Protein AF-A0A947JQG9-F1 (afdb_monomer)

Mean predicted aligned error: 11.72 Å

pLDDT: mean 79.14, std 12.47, range [42.44, 93.69]

Foldseek 3Di:
DDPPPPCPDDDPVNVVVVVVVVVVVVVVVVVVVVVVVVVVVVVVLVVVFVVVQVVVVVVPVVDPVPDDDDQWDDPDPFKIWGWDWDDPDVDIDIDIGIDGHD

Structure (mmCIF, N/CA/C/O backbone):
data_AF-A0A947JQG9-F1
#
_entry.id   AF-A0A947JQG9-F1
#
loop_
_atom_site.group_PDB
_atom_site.id
_atom_site.type_symbol
_atom_site.label_atom_id
_atom_site.label_alt_id
_atom_site.label_comp_id
_atom_site.label_asym_id
_atom_site.label_entity_id
_atom_site.label_seq_id
_atom_site.pdbx_PDB_ins_code
_atom_site.Cartn_x
_atom_site.Cartn_y
_atom_site.Cartn_z
_atom_site.occupancy
_atom_site.B_iso_or_equiv
_atom_site.auth_seq_id
_atom_site.auth_comp_id
_atom_site.auth_asym_id
_atom_site.auth_atom_id
_atom_site.pdbx_PDB_model_num
ATOM 1 N N . MET A 1 1 ? -57.842 -5.951 17.636 1.00 43.03 1 MET A N 1
ATOM 2 C CA . MET A 1 1 ? -56.363 -5.985 17.591 1.00 43.03 1 MET A CA 1
ATOM 3 C C . MET A 1 1 ? -55.807 -4.631 18.011 1.00 43.03 1 MET A C 1
ATOM 5 O O . MET A 1 1 ? -55.791 -3.709 17.212 1.00 43.03 1 MET A O 1
ATOM 9 N N . LYS A 1 2 ? -55.394 -4.487 19.271 1.00 42.44 2 LYS A N 1
ATOM 10 C CA . LYS A 1 2 ? -54.598 -3.346 19.740 1.00 42.44 2 LYS A CA 1
ATOM 11 C C . LYS A 1 2 ? -53.522 -3.908 20.664 1.00 42.44 2 LYS A C 1
ATOM 13 O O . LYS A 1 2 ? -53.755 -4.072 21.855 1.00 42.44 2 LYS A O 1
ATOM 18 N N . LYS A 1 3 ? -52.360 -4.257 20.101 1.00 46.94 3 LYS A N 1
ATOM 19 C CA . LYS A 1 3 ? -51.126 -4.342 20.889 1.00 46.94 3 LYS A CA 1
ATOM 20 C C . LYS A 1 3 ? -50.740 -2.899 21.198 1.00 46.94 3 LYS A C 1
ATOM 22 O O . LYS A 1 3 ? -50.021 -2.268 20.434 1.00 46.94 3 LYS A O 1
ATOM 27 N N . LEU A 1 4 ? -51.316 -2.354 22.266 1.00 50.09 4 LEU A N 1
ATOM 28 C CA . LEU A 1 4 ? -50.763 -1.172 22.908 1.00 50.09 4 LEU A CA 1
ATOM 29 C C . LEU A 1 4 ? -49.374 -1.593 23.385 1.00 50.09 4 LEU A C 1
ATOM 31 O O . LEU A 1 4 ? -49.262 -2.462 24.250 1.00 50.09 4 LEU A O 1
ATOM 35 N N . LEU A 1 5 ? -48.326 -1.056 22.754 1.00 54.44 5 LEU A N 1
ATOM 36 C CA . LEU A 1 5 ? -46.988 -1.117 23.322 1.00 54.44 5 LEU A CA 1
ATOM 37 C C . LEU A 1 5 ? -47.092 -0.511 24.720 1.00 54.44 5 LEU A C 1
ATOM 39 O O . LEU A 1 5 ? -47.328 0.683 24.886 1.00 54.44 5 LEU A O 1
ATOM 43 N N . ASN A 1 6 ? -46.991 -1.380 25.718 1.00 48.28 6 ASN A N 1
ATOM 44 C CA . ASN A 1 6 ? -46.889 -1.021 27.117 1.00 48.28 6 ASN A CA 1
ATOM 45 C C . ASN A 1 6 ? -45.499 -0.393 27.297 1.00 48.28 6 ASN A C 1
ATOM 47 O O . ASN A 1 6 ? -44.557 -1.060 27.715 1.00 48.28 6 ASN A O 1
ATOM 51 N N . CYS A 1 7 ? -45.346 0.874 26.911 1.00 55.97 7 CYS A N 1
ATOM 52 C CA . CYS A 1 7 ? -44.154 1.665 27.191 1.00 55.97 7 CYS A CA 1
ATOM 53 C C . CYS A 1 7 ? -44.151 2.021 28.683 1.00 55.97 7 CYS A C 1
ATOM 55 O O . CYS A 1 7 ? -44.393 3.162 29.069 1.00 55.97 7 CYS A O 1
ATOM 57 N N . LYS A 1 8 ? -43.923 1.021 29.540 1.00 62.19 8 LYS A N 1
ATOM 58 C CA . LYS A 1 8 ? -43.439 1.265 30.898 1.00 62.19 8 LYS A CA 1
ATOM 59 C C . LYS A 1 8 ? -42.058 1.898 30.725 1.00 62.19 8 LYS A C 1
ATOM 61 O O . LYS A 1 8 ? -41.222 1.323 30.035 1.00 62.19 8 LYS A O 1
ATOM 66 N N . GLY A 1 9 ? -41.876 3.120 31.227 1.00 62.22 9 GLY A N 1
ATOM 67 C CA . GLY A 1 9 ? -40.615 3.850 31.088 1.00 62.22 9 GLY A CA 1
ATOM 68 C C . GLY A 1 9 ? -39.426 3.011 31.558 1.00 62.22 9 GLY A C 1
ATOM 69 O O . GLY A 1 9 ? -39.577 2.197 32.469 1.00 62.22 9 GLY A O 1
ATOM 70 N N . LEU A 1 10 ? -38.269 3.205 30.919 1.00 67.12 10 LEU A N 1
ATOM 71 C CA . LEU A 1 10 ? -37.027 2.539 31.308 1.00 67.12 10 LEU A CA 1
ATOM 72 C C . LEU A 1 10 ? -36.720 2.831 32.778 1.00 67.12 10 LEU A C 1
ATOM 74 O O . LEU A 1 10 ? -36.718 3.987 33.211 1.00 67.12 10 LEU A O 1
ATOM 78 N N . SER A 1 11 ? -36.434 1.777 33.536 1.00 83.06 11 SER A N 1
ATOM 79 C CA . SER A 1 11 ? -35.900 1.914 34.887 1.00 83.06 11 SER A CA 1
ATOM 80 C C . SER A 1 11 ? -34.545 2.623 34.829 1.00 83.06 11 SER A C 1
ATOM 82 O O . SER A 1 11 ? -33.764 2.409 33.900 1.00 83.06 11 SER A O 1
ATOM 84 N N . LEU A 1 12 ? -34.222 3.431 35.846 1.00 79.38 12 LEU A N 1
ATOM 85 C CA . LEU A 1 12 ? -32.919 4.103 35.955 1.00 79.38 12 LEU A CA 1
ATOM 86 C C . LEU A 1 12 ? -31.754 3.110 35.786 1.00 79.38 12 LEU A C 1
ATOM 88 O O . LEU A 1 12 ? -30.751 3.428 35.152 1.00 79.38 12 LEU A O 1
ATOM 92 N N . ILE A 1 13 ? -31.919 1.886 36.298 1.00 85.75 13 ILE A N 1
ATOM 93 C CA . ILE A 1 13 ? -30.915 0.825 36.189 1.00 85.75 13 ILE A CA 1
ATOM 94 C C . ILE A 1 13 ? -30.717 0.374 34.732 1.00 85.75 13 ILE A C 1
ATOM 96 O O . ILE A 1 13 ? -29.590 0.151 34.300 1.00 85.75 13 ILE A O 1
ATOM 100 N N . GLU A 1 14 ? -31.798 0.285 33.953 1.00 85.00 14 GLU A N 1
ATOM 101 C CA . GLU A 1 14 ? -31.758 -0.146 32.553 1.00 85.00 14 GLU A CA 1
ATOM 102 C C . GLU A 1 14 ? -31.086 0.916 31.682 1.00 85.00 14 GLU A C 1
ATOM 104 O O . GLU A 1 14 ? -30.332 0.576 30.770 1.00 85.00 14 GLU A O 1
ATOM 109 N N . VAL A 1 15 ? -31.288 2.201 32.000 1.00 86.25 15 VAL A N 1
ATOM 110 C CA . VAL A 1 15 ? -30.591 3.313 31.336 1.00 86.25 15 VAL A CA 1
ATOM 111 C C . VAL A 1 15 ? -29.088 3.250 31.605 1.00 86.25 15 VAL A C 1
ATOM 113 O O . VAL A 1 15 ? -28.301 3.376 30.669 1.00 86.25 15 VAL A O 1
ATOM 116 N N . ILE A 1 16 ? -28.678 3.002 32.853 1.00 88.38 16 ILE A N 1
ATOM 117 C CA . ILE A 1 16 ? -27.258 2.893 33.223 1.00 88.38 16 ILE A CA 1
ATOM 118 C C . ILE A 1 16 ? -26.598 1.711 32.502 1.00 88.38 16 ILE A C 1
ATOM 120 O O . ILE A 1 16 ? -25.542 1.879 31.894 1.00 88.38 16 ILE A O 1
ATOM 124 N N . ILE A 1 17 ? -27.234 0.535 32.508 1.00 90.44 17 ILE A N 1
ATOM 125 C CA . ILE A 1 17 ? -26.708 -0.659 31.828 1.00 90.44 17 ILE A CA 1
ATOM 126 C C . ILE A 1 17 ? -26.608 -0.420 30.316 1.00 90.44 17 ILE A C 1
ATOM 128 O O . ILE A 1 17 ? -25.581 -0.723 29.710 1.00 90.44 17 ILE A O 1
ATOM 132 N N . SER A 1 18 ? -27.635 0.182 29.709 1.00 90.25 18 SER A N 1
ATOM 133 C CA . SER A 1 18 ? -27.633 0.507 28.277 1.00 90.25 18 SER A CA 1
ATOM 134 C C . SER A 1 18 ? -26.517 1.491 27.923 1.00 90.25 18 SER A C 1
ATOM 136 O O . SER A 1 18 ? -25.826 1.302 26.925 1.00 90.25 18 SER A O 1
ATOM 138 N N . ALA A 1 19 ? -26.292 2.506 28.763 1.00 89.12 19 ALA A N 1
ATOM 139 C CA . ALA A 1 19 ? -25.209 3.466 28.586 1.00 89.12 19 ALA A CA 1
ATOM 140 C C . ALA A 1 19 ? -23.825 2.805 28.708 1.00 89.12 19 ALA A C 1
ATOM 142 O O . ALA A 1 19 ? -22.947 3.095 27.899 1.00 89.12 19 ALA A O 1
ATOM 143 N N . MET A 1 20 ? -23.634 1.882 29.658 1.00 91.56 20 MET A N 1
ATOM 144 C CA . MET A 1 20 ? -22.378 1.132 29.803 1.00 91.56 20 MET A CA 1
ATOM 145 C C . MET A 1 20 ? -22.095 0.224 28.602 1.00 91.56 20 MET A C 1
ATOM 147 O O . MET A 1 20 ? -20.965 0.153 28.127 1.00 91.56 20 MET A O 1
ATOM 151 N N . ILE A 1 21 ? -23.111 -0.463 28.081 1.00 93.19 21 ILE A N 1
ATOM 152 C CA . ILE A 1 21 ? -22.950 -1.292 26.880 1.00 93.19 21 ILE A CA 1
ATOM 153 C C . ILE A 1 21 ? -22.608 -0.403 25.680 1.00 93.19 21 ILE A C 1
ATOM 155 O O . ILE A 1 21 ? -21.695 -0.717 24.915 1.00 93.19 21 ILE A O 1
ATOM 159 N N . LEU A 1 22 ? -23.296 0.733 25.540 1.00 93.69 22 LEU A N 1
ATOM 160 C CA . LEU A 1 22 ? -23.065 1.676 24.452 1.00 93.69 22 LEU A CA 1
ATOM 161 C C . LEU A 1 22 ? -21.628 2.213 24.457 1.00 93.69 22 LEU A C 1
ATOM 163 O O . LEU A 1 22 ? -21.015 2.279 23.395 1.00 93.69 22 LEU A O 1
ATOM 167 N N . THR A 1 23 ? -21.069 2.563 25.619 1.00 93.12 23 THR A N 1
ATOM 168 C CA . THR A 1 23 ? -19.695 3.087 25.706 1.00 93.12 23 THR A CA 1
ATOM 169 C C . THR A 1 23 ? -18.651 2.042 25.322 1.00 93.12 23 THR A C 1
ATOM 171 O O . THR A 1 23 ? -17.713 2.368 24.593 1.00 9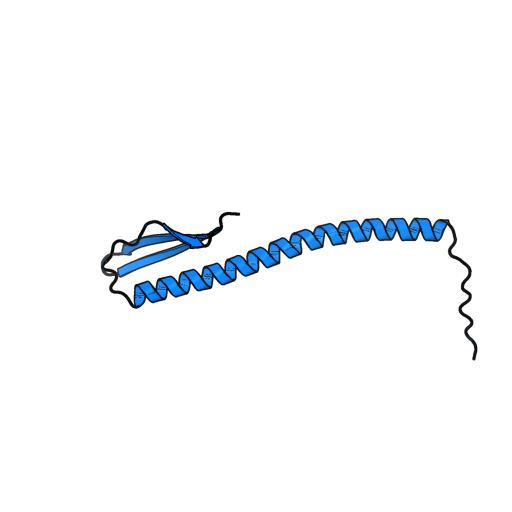3.12 23 THR A O 1
ATOM 174 N N . ILE A 1 24 ? -18.831 0.781 25.729 1.00 92.44 24 ILE A N 1
ATOM 175 C CA . ILE A 1 24 ? -17.938 -0.324 25.342 1.00 92.44 24 ILE A CA 1
ATOM 176 C C . ILE A 1 24 ? -17.999 -0.562 23.826 1.00 92.44 24 ILE A C 1
ATOM 178 O O . ILE A 1 24 ? -16.959 -0.684 23.174 1.00 92.44 24 ILE A O 1
ATOM 182 N N . LEU A 1 25 ? -19.202 -0.572 23.243 1.00 92.94 25 LEU A N 1
ATOM 183 C CA . LEU A 1 25 ? -19.382 -0.722 21.795 1.00 92.94 25 LEU A CA 1
ATOM 184 C C . LEU A 1 25 ? -18.764 0.445 21.016 1.00 92.94 25 LEU A C 1
ATOM 186 O O . LEU A 1 25 ? -18.113 0.221 19.996 1.00 92.94 25 LEU A O 1
ATOM 190 N N . LEU A 1 26 ? -18.914 1.680 21.506 1.00 93.44 26 LEU A N 1
ATOM 191 C CA . LEU A 1 26 ? -18.306 2.862 20.891 1.00 93.44 26 LEU A CA 1
ATOM 192 C C . LEU A 1 26 ? -16.778 2.790 20.906 1.00 93.44 26 LEU A C 1
ATOM 194 O O . LEU A 1 26 ? -16.144 3.116 19.904 1.00 93.44 26 LEU A O 1
ATOM 198 N N . ALA A 1 27 ? -16.189 2.336 22.015 1.00 90.38 27 ALA A N 1
ATOM 199 C CA . ALA A 1 27 ? -14.745 2.155 22.119 1.00 90.38 27 ALA A CA 1
ATOM 200 C C . ALA A 1 27 ? -14.237 1.121 21.098 1.00 90.38 27 ALA A C 1
ATOM 202 O O . ALA A 1 27 ? -13.259 1.375 20.392 1.00 90.38 27 ALA A O 1
ATOM 203 N N . GLY A 1 28 ? -14.945 -0.007 20.958 1.00 90.94 28 GLY A N 1
ATOM 204 C CA . GLY A 1 28 ? -14.643 -1.016 19.941 1.00 90.94 28 GLY A CA 1
ATOM 205 C C . GLY A 1 28 ? -14.759 -0.471 18.515 1.00 90.94 28 GLY A C 1
ATOM 206 O O . GLY A 1 28 ? -13.858 -0.665 17.697 1.00 90.94 28 GLY A O 1
ATOM 207 N N . LEU A 1 29 ? -15.826 0.277 18.222 1.00 92.31 29 LEU A N 1
ATOM 208 C CA . LEU A 1 29 ? -16.045 0.877 16.907 1.00 92.31 29 LEU A CA 1
ATOM 209 C C . LEU A 1 29 ? -14.954 1.892 16.546 1.00 92.31 29 LEU A C 1
ATOM 211 O O . LEU A 1 29 ? -14.481 1.904 15.411 1.00 92.31 29 LEU A O 1
ATOM 215 N N . PHE A 1 30 ? -14.521 2.713 17.504 1.00 90.56 30 PHE A N 1
ATOM 216 C CA . PHE A 1 30 ? -13.462 3.696 17.284 1.00 90.56 3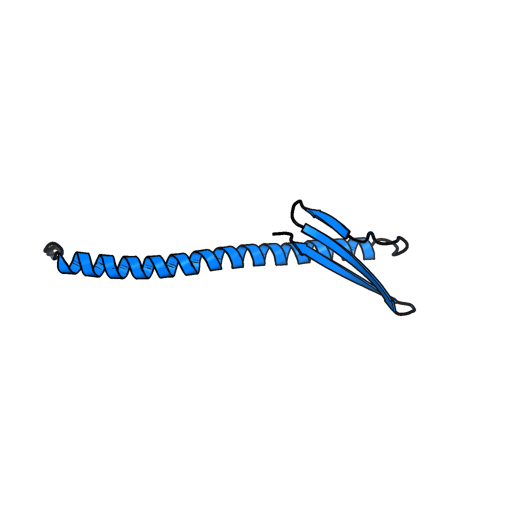0 PHE A CA 1
ATOM 217 C C . PHE A 1 30 ? -12.127 3.032 16.916 1.00 90.56 30 PHE A C 1
ATOM 219 O O . PHE A 1 30 ? -11.452 3.470 15.981 1.00 90.56 30 PHE A O 1
ATOM 226 N N . ALA A 1 31 ? -11.777 1.933 17.592 1.00 85.88 31 ALA A N 1
ATOM 227 C CA . ALA A 1 31 ? -10.575 1.163 17.282 1.00 85.88 31 ALA A CA 1
ATOM 228 C C . ALA A 1 31 ? -10.624 0.563 15.864 1.00 85.88 31 ALA A C 1
ATOM 230 O O . ALA A 1 31 ? -9.666 0.689 15.099 1.00 85.88 31 ALA A O 1
ATOM 231 N N . VAL A 1 32 ? -11.759 -0.032 15.478 1.00 90.25 32 VAL A N 1
ATOM 232 C CA . VAL A 1 32 ? -11.947 -0.615 14.137 1.00 90.25 32 VAL A CA 1
ATOM 233 C C . VAL A 1 32 ? -11.939 0.460 13.051 1.00 90.25 32 VAL A C 1
ATOM 235 O O . VAL A 1 32 ? -11.353 0.262 11.986 1.00 90.25 32 VAL A O 1
ATOM 238 N N . TYR A 1 33 ? -12.554 1.610 13.314 1.00 89.50 33 TYR A N 1
ATOM 239 C CA . TYR A 1 33 ? -12.614 2.720 12.371 1.00 89.50 33 TYR A CA 1
ATOM 240 C C . TYR A 1 33 ? -11.226 3.257 12.008 1.00 89.50 33 TYR A C 1
ATOM 242 O O . TYR A 1 33 ? -10.948 3.466 10.825 1.00 89.50 33 TYR A O 1
ATOM 250 N N . LYS A 1 34 ? -10.341 3.432 12.999 1.00 83.25 34 LYS A N 1
ATOM 251 C CA . LYS A 1 34 ? -8.961 3.879 12.760 1.00 83.25 34 LYS A CA 1
ATOM 252 C C . LYS A 1 34 ? -8.220 2.904 11.841 1.00 83.25 34 LYS A C 1
ATOM 254 O O . LYS A 1 34 ? -7.755 3.304 10.780 1.00 83.25 34 LYS A O 1
ATOM 259 N N . ASN A 1 35 ? -8.232 1.617 12.189 1.00 84.38 35 ASN A N 1
ATOM 260 C CA . ASN A 1 35 ? -7.579 0.579 11.389 1.00 84.38 35 ASN A CA 1
ATOM 261 C C . ASN A 1 35 ? -8.160 0.490 9.969 1.00 84.38 35 ASN A C 1
ATOM 263 O O . ASN A 1 35 ? -7.429 0.287 9.005 1.00 84.38 35 ASN A O 1
ATOM 267 N N . SER A 1 36 ? -9.475 0.672 9.821 1.00 83.75 36 SER A N 1
ATOM 268 C CA . SER A 1 36 ? -10.134 0.630 8.512 1.00 83.75 36 SER A CA 1
ATOM 269 C C . SER A 1 36 ? -9.672 1.768 7.602 1.00 83.75 36 SER A C 1
ATOM 271 O O . SER A 1 36 ? -9.469 1.547 6.409 1.00 83.75 36 SER A O 1
ATOM 273 N N . ARG A 1 37 ? -9.462 2.975 8.146 1.00 81.56 37 ARG A N 1
ATOM 274 C CA . ARG A 1 37 ? -8.904 4.091 7.369 1.00 81.56 37 ARG A CA 1
ATOM 275 C C . ARG A 1 37 ? -7.483 3.800 6.896 1.00 81.56 37 ARG A C 1
ATOM 277 O O . ARG A 1 37 ? -7.198 4.020 5.720 1.00 81.56 37 ARG A O 1
ATOM 284 N N . ASP A 1 38 ? -6.642 3.264 7.774 1.00 80.62 38 ASP A N 1
ATOM 285 C CA . ASP A 1 38 ? -5.253 2.937 7.442 1.00 80.62 38 ASP A CA 1
ATOM 286 C C . ASP A 1 38 ? -5.189 1.861 6.346 1.00 80.62 38 ASP A C 1
ATOM 288 O O . ASP A 1 38 ? -4.459 2.006 5.366 1.00 80.62 38 ASP A O 1
ATOM 292 N N . VAL A 1 39 ? -6.033 0.826 6.436 1.00 84.69 39 VAL A N 1
ATOM 293 C CA . VAL A 1 39 ? -6.128 -0.231 5.414 1.00 84.69 39 VAL A CA 1
ATOM 294 C C . VAL A 1 39 ? -6.554 0.327 4.054 1.00 84.69 39 VAL A C 1
ATOM 296 O O . VAL A 1 39 ? -5.977 -0.050 3.032 1.00 84.69 39 VAL A O 1
ATOM 299 N N . VAL A 1 40 ? -7.532 1.237 4.015 1.00 85.31 40 VAL A N 1
ATOM 300 C CA . VAL A 1 40 ? -7.977 1.864 2.758 1.00 85.31 40 VAL A CA 1
ATOM 301 C C . VAL A 1 40 ? -6.866 2.721 2.149 1.00 85.31 40 VAL A C 1
ATOM 303 O O . VAL A 1 40 ? -6.601 2.606 0.950 1.00 85.31 40 VAL A O 1
ATOM 306 N N . ALA A 1 41 ? -6.178 3.532 2.958 1.00 82.19 41 ALA A N 1
ATOM 307 C CA . ALA A 1 41 ? -5.059 4.351 2.495 1.00 82.19 41 ALA A CA 1
ATOM 308 C C . ALA A 1 41 ? -3.910 3.483 1.952 1.00 82.19 41 ALA A C 1
ATOM 310 O O . ALA A 1 41 ? -3.423 3.718 0.846 1.00 82.19 41 ALA A O 1
ATOM 311 N N . MET A 1 42 ? -3.541 2.414 2.666 1.00 83.62 42 MET A N 1
ATOM 312 C CA . MET A 1 42 ? -2.536 1.452 2.203 1.00 83.62 42 MET A CA 1
ATOM 313 C C . MET A 1 42 ? -2.955 0.753 0.905 1.00 83.62 42 MET A C 1
ATOM 315 O O . MET A 1 42 ? -2.123 0.550 0.021 1.00 83.62 42 MET A O 1
ATOM 319 N N . GLY A 1 43 ? -4.233 0.392 0.763 1.00 85.38 43 GLY A N 1
ATOM 320 C CA . GLY A 1 43 ? -4.771 -0.191 -0.468 1.00 85.38 43 GLY A CA 1
ATOM 321 C C . GLY A 1 43 ? -4.632 0.755 -1.662 1.00 85.38 43 GLY A C 1
ATOM 322 O O . GLY A 1 43 ? -4.142 0.352 -2.720 1.00 85.38 43 GLY A O 1
ATOM 323 N N . PHE A 1 44 ? -4.979 2.029 -1.469 1.00 86.25 44 PHE A N 1
ATOM 324 C CA . PHE A 1 44 ? -4.812 3.070 -2.481 1.00 86.25 44 PHE A CA 1
ATOM 325 C C . PHE A 1 44 ? -3.337 3.263 -2.870 1.00 86.25 44 PHE A C 1
ATOM 327 O O . PHE A 1 44 ? -3.004 3.224 -4.056 1.00 86.25 44 PHE A O 1
ATOM 334 N N . HIS A 1 45 ? -2.439 3.382 -1.885 1.00 86.94 45 HIS A N 1
ATOM 335 C CA . HIS A 1 45 ? -0.998 3.524 -2.112 1.00 86.94 45 HIS A CA 1
ATOM 336 C C . HIS A 1 45 ? -0.404 2.341 -2.883 1.00 86.94 45 HIS A C 1
ATOM 338 O O . HIS A 1 45 ? 0.401 2.549 -3.790 1.00 86.94 45 HIS A O 1
ATOM 344 N N . LYS A 1 46 ? -0.826 1.106 -2.577 1.00 86.69 46 LYS A N 1
ATOM 345 C CA . LYS A 1 46 ? -0.399 -0.093 -3.314 1.00 86.69 46 LYS A CA 1
ATOM 346 C C . LYS A 1 46 ? -0.871 -0.070 -4.764 1.00 86.69 46 LYS A C 1
ATOM 348 O O . LYS A 1 46 ? -0.067 -0.308 -5.660 1.00 86.69 46 LYS A O 1
ATOM 353 N N . SER A 1 47 ? -2.146 0.241 -5.005 1.00 89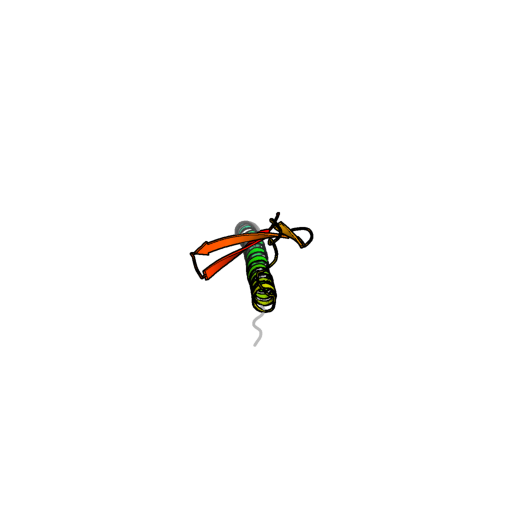.56 47 SER A N 1
ATOM 354 C CA . SER A 1 47 ? -2.686 0.297 -6.369 1.00 89.56 47 SER A CA 1
ATOM 355 C C . SER A 1 47 ? -1.977 1.356 -7.216 1.00 89.56 47 SER A C 1
ATOM 357 O O . SER A 1 47 ? -1.622 1.092 -8.363 1.00 89.56 47 SER A O 1
ATOM 359 N N . MET A 1 48 ? -1.733 2.539 -6.646 1.00 86.94 48 MET A N 1
ATOM 360 C CA . MET A 1 48 ? -1.023 3.619 -7.336 1.00 86.94 48 MET A CA 1
ATOM 361 C C . MET A 1 48 ? 0.456 3.297 -7.556 1.00 86.94 48 MET A C 1
ATOM 363 O O . MET A 1 48 ? 0.983 3.567 -8.633 1.00 86.94 48 MET A O 1
ATOM 367 N N . ALA A 1 49 ? 1.114 2.652 -6.588 1.00 87.75 49 ALA A N 1
ATOM 368 C CA . ALA A 1 49 ? 2.492 2.196 -6.740 1.00 87.75 49 ALA A CA 1
ATOM 369 C C . ALA A 1 49 ? 2.649 1.213 -7.906 1.00 87.75 49 ALA A C 1
ATOM 371 O O . ALA A 1 49 ? 3.560 1.371 -8.716 1.00 87.75 49 ALA A O 1
ATOM 372 N N . VAL A 1 50 ? 1.739 0.241 -8.034 1.00 90.44 50 VAL A N 1
ATOM 373 C CA . VAL A 1 50 ? 1.746 -0.708 -9.158 1.00 90.44 50 VAL A CA 1
ATOM 374 C C . VAL A 1 50 ? 1.543 0.020 -10.482 1.00 90.44 50 VAL A C 1
ATOM 376 O O . VAL A 1 50 ? 2.317 -0.197 -11.411 1.00 90.44 50 VAL A O 1
ATOM 379 N N . PHE A 1 51 ? 0.556 0.916 -10.559 1.00 89.81 51 PHE A N 1
ATOM 380 C CA . PHE A 1 51 ? 0.284 1.685 -11.773 1.00 89.81 51 PHE A CA 1
ATOM 381 C C . PHE A 1 51 ? 1.504 2.502 -12.225 1.00 89.81 51 PHE A C 1
ATOM 383 O O . PHE A 1 51 ? 1.912 2.423 -13.383 1.00 89.81 51 PHE A O 1
ATOM 390 N N . TRP A 1 52 ? 2.139 3.242 -11.314 1.00 86.62 52 TRP A N 1
ATOM 391 C CA . TRP A 1 52 ? 3.313 4.054 -11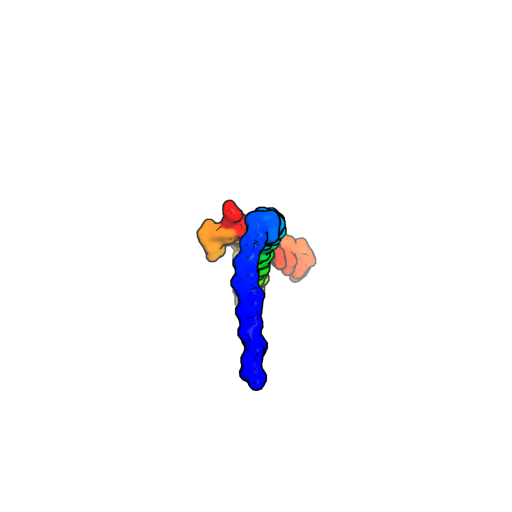.640 1.00 86.62 52 TRP A CA 1
ATOM 392 C C . TRP A 1 52 ? 4.553 3.227 -11.975 1.00 86.62 52 TRP A C 1
ATOM 394 O O . TRP A 1 52 ? 5.328 3.629 -12.844 1.00 86.62 52 TRP A O 1
ATOM 404 N N . ALA A 1 53 ? 4.746 2.085 -11.311 1.00 87.19 53 ALA A N 1
ATOM 405 C CA . ALA A 1 53 ? 5.831 1.168 -11.639 1.00 87.19 53 ALA A CA 1
ATOM 406 C C . ALA A 1 53 ? 5.640 0.566 -13.038 1.00 87.19 53 ALA A C 1
ATOM 408 O O . ALA A 1 53 ? 6.579 0.553 -13.830 1.00 87.19 53 ALA A O 1
ATOM 409 N N . GLN A 1 54 ? 4.421 0.134 -13.374 1.00 89.56 54 GLN A N 1
ATOM 410 C CA . GLN A 1 54 ? 4.096 -0.409 -14.694 1.00 89.56 54 GLN A CA 1
ATOM 411 C C . GLN A 1 54 ? 4.234 0.635 -15.799 1.00 89.56 54 GLN A C 1
ATOM 413 O O . GLN A 1 54 ? 4.880 0.356 -16.804 1.00 89.56 54 GLN A O 1
ATOM 418 N N . ALA A 1 55 ? 3.694 1.841 -15.598 1.00 85.88 55 ALA A N 1
ATOM 419 C CA . ALA A 1 55 ? 3.846 2.937 -16.551 1.00 85.88 55 ALA A CA 1
ATOM 420 C C . ALA A 1 55 ? 5.327 3.219 -16.836 1.00 85.88 55 ALA A C 1
ATOM 422 O O . ALA A 1 55 ? 5.727 3.363 -17.987 1.00 85.88 55 ALA A O 1
ATOM 423 N N . ARG A 1 56 ? 6.167 3.204 -15.794 1.00 83.38 56 ARG A N 1
ATOM 424 C CA . ARG A 1 56 ? 7.602 3.422 -15.957 1.00 83.38 56 ARG A CA 1
ATOM 425 C C . ARG A 1 56 ? 8.310 2.272 -16.664 1.00 83.38 56 ARG A C 1
ATOM 427 O O . ARG A 1 56 ? 9.156 2.516 -17.517 1.00 83.38 56 ARG A O 1
ATOM 434 N N . LEU A 1 57 ? 7.988 1.027 -16.325 1.00 85.19 57 LEU A N 1
ATOM 435 C CA . LEU A 1 57 ? 8.542 -0.128 -17.032 1.00 85.19 57 LEU A CA 1
ATOM 436 C C . LEU A 1 57 ? 8.170 -0.095 -18.516 1.00 85.19 57 LEU A C 1
ATOM 438 O O . LEU A 1 57 ? 9.002 -0.426 -19.354 1.00 85.19 57 LEU A O 1
ATOM 442 N N . GLU A 1 58 ? 6.963 0.362 -18.840 1.00 86.00 58 GLU A N 1
ATOM 443 C CA . GLU A 1 58 ? 6.511 0.519 -20.217 1.00 86.00 58 GLU A CA 1
ATOM 444 C C . GLU A 1 58 ? 7.253 1.646 -20.950 1.00 86.00 58 GLU A C 1
ATOM 446 O O . GLU A 1 58 ? 7.698 1.444 -22.077 1.00 86.00 58 GLU A O 1
ATOM 451 N N . GLU A 1 59 ? 7.486 2.794 -20.304 1.00 81.56 59 GLU A N 1
ATOM 452 C CA . GLU A 1 59 ? 8.349 3.859 -20.844 1.00 81.56 59 GLU A CA 1
ATOM 453 C C . GLU A 1 59 ? 9.769 3.353 -21.132 1.00 81.56 59 GLU A C 1
ATOM 455 O O . GLU A 1 59 ? 10.342 3.657 -22.176 1.00 81.56 59 GLU A O 1
ATOM 460 N N . ILE A 1 60 ? 10.334 2.566 -20.213 1.00 80.50 60 ILE A N 1
ATOM 461 C CA . ILE A 1 60 ? 11.680 1.997 -20.341 1.00 80.50 60 ILE A CA 1
ATOM 462 C C . ILE A 1 60 ? 11.725 0.941 -21.447 1.00 80.50 60 ILE A C 1
ATOM 464 O O . ILE A 1 60 ? 12.712 0.866 -22.171 1.00 80.50 60 ILE A O 1
ATOM 468 N N . ARG A 1 61 ? 10.661 0.145 -21.598 1.00 82.06 61 ARG A N 1
ATOM 469 C CA . ARG A 1 61 ? 10.514 -0.845 -22.671 1.00 82.06 61 ARG A CA 1
ATOM 470 C C . ARG A 1 61 ? 10.360 -0.184 -24.042 1.00 82.06 61 ARG A C 1
ATOM 472 O O . ARG A 1 61 ? 10.860 -0.716 -25.029 1.00 82.06 61 ARG A O 1
ATOM 479 N N . ALA A 1 62 ? 9.623 0.924 -24.110 1.00 80.62 62 ALA A N 1
ATOM 480 C CA . ALA A 1 62 ? 9.377 1.671 -25.340 1.00 80.62 62 ALA A CA 1
ATOM 481 C C . ALA A 1 62 ? 10.579 2.537 -25.754 1.00 80.62 62 ALA A C 1
ATOM 483 O O . ALA A 1 62 ? 10.783 2.775 -26.945 1.00 80.62 62 ALA A O 1
ATOM 484 N N . GLY A 1 63 ? 11.378 3.004 -24.793 1.00 72.88 63 GLY A N 1
ATOM 485 C CA . GLY A 1 63 ? 12.663 3.647 -25.046 1.00 72.88 63 GLY A CA 1
ATOM 486 C C . GLY A 1 63 ? 13.780 2.635 -25.320 1.00 72.88 63 GLY A C 1
ATOM 487 O O . GLY A 1 63 ? 13.750 1.497 -24.865 1.00 72.88 63 GLY A O 1
ATOM 488 N N . CYS A 1 64 ? 14.830 3.055 -26.027 1.00 58.19 64 CYS A N 1
ATOM 489 C CA . CYS A 1 64 ? 16.109 2.358 -25.913 1.00 58.19 64 CYS A CA 1
ATOM 490 C C . CYS A 1 64 ? 16.670 2.626 -24.507 1.00 58.19 64 CYS A C 1
ATOM 492 O O . CYS A 1 64 ? 16.783 3.785 -24.108 1.00 58.19 64 CYS A O 1
ATOM 494 N N . LEU A 1 65 ? 17.056 1.572 -23.781 1.00 59.66 65 LEU A N 1
ATOM 495 C CA . LEU A 1 65 ? 17.755 1.583 -22.480 1.00 59.66 65 LEU A CA 1
ATOM 496 C C . LEU A 1 65 ? 19.181 2.186 -22.570 1.00 59.66 65 LEU A C 1
ATOM 498 O O . LEU A 1 65 ? 20.147 1.667 -22.023 1.00 59.66 65 LEU A O 1
ATOM 502 N N . THR A 1 66 ? 19.353 3.276 -23.315 1.00 51.50 66 THR A N 1
ATOM 503 C CA . THR A 1 66 ? 20.646 3.915 -23.591 1.00 51.50 66 THR A CA 1
ATOM 504 C C . THR A 1 66 ? 20.948 5.086 -22.664 1.00 51.50 66 THR A C 1
ATOM 506 O O . THR A 1 66 ? 22.008 5.696 -22.785 1.00 51.50 66 THR A O 1
ATOM 509 N N . GLN A 1 67 ? 20.055 5.416 -21.731 1.00 52.38 67 GLN A N 1
ATOM 510 C CA . GLN A 1 67 ? 20.229 6.553 -20.834 1.00 52.38 67 GLN A CA 1
ATOM 511 C C . GLN A 1 67 ? 20.377 6.095 -19.389 1.00 52.38 67 GLN A C 1
ATOM 513 O O . GLN A 1 67 ? 19.576 5.306 -18.894 1.00 52.38 67 GLN A O 1
ATOM 518 N N . ASN A 1 68 ? 21.405 6.631 -18.723 1.00 56.66 68 ASN A N 1
ATOM 519 C CA . ASN A 1 68 ? 21.563 6.595 -17.273 1.00 56.66 68 ASN A CA 1
ATOM 520 C C . ASN A 1 68 ? 20.220 6.930 -16.618 1.00 56.66 68 ASN A C 1
ATOM 522 O O . ASN A 1 68 ? 19.766 8.075 -16.685 1.00 56.66 68 ASN A O 1
ATOM 526 N N . LEU A 1 69 ? 19.569 5.926 -16.028 1.00 63.53 69 LEU A N 1
ATOM 527 C CA . LEU A 1 69 ? 18.294 6.138 -15.362 1.00 63.53 69 LEU A CA 1
ATOM 528 C C . LEU A 1 69 ? 18.534 7.002 -14.110 1.00 63.53 69 LEU A C 1
ATOM 530 O O . LEU A 1 69 ? 19.482 6.745 -13.363 1.00 63.53 69 LEU A O 1
ATOM 534 N N . PRO A 1 70 ? 17.737 8.061 -13.893 1.00 62.53 70 PRO A N 1
ATOM 535 C CA . PRO A 1 70 ? 17.912 8.951 -12.753 1.00 62.53 70 PRO A CA 1
ATOM 536 C C . PRO A 1 70 ? 17.645 8.218 -11.430 1.00 62.53 70 PRO A C 1
ATOM 538 O O . PRO A 1 70 ? 16.676 7.474 -11.301 1.00 62.53 70 PRO A O 1
ATOM 541 N N . SER A 1 71 ? 18.491 8.466 -10.425 1.00 62.19 71 SER A N 1
ATOM 542 C CA . SER A 1 71 ? 18.552 7.682 -9.180 1.00 62.19 71 SER A CA 1
ATOM 543 C C . SER A 1 71 ? 17.298 7.754 -8.292 1.00 62.19 71 SER A C 1
ATOM 545 O O . SER A 1 71 ? 17.093 6.870 -7.465 1.00 62.19 71 SER A O 1
ATOM 547 N N . ALA A 1 72 ? 16.450 8.772 -8.454 1.00 66.62 72 ALA A N 1
ATOM 548 C CA . ALA A 1 72 ? 15.088 8.824 -7.921 1.00 66.62 72 ALA A CA 1
ATOM 549 C C . ALA A 1 72 ? 14.336 10.011 -8.526 1.00 66.62 72 ALA A C 1
ATOM 551 O O . ALA A 1 72 ? 14.852 11.128 -8.535 1.00 66.62 72 ALA A O 1
ATOM 552 N N . ILE A 1 73 ? 13.104 9.790 -8.991 1.00 73.38 73 ILE A N 1
ATOM 553 C CA . ILE A 1 73 ? 12.216 10.871 -9.441 1.00 73.38 73 ILE A CA 1
ATOM 554 C C . ILE A 1 73 ? 11.087 11.047 -8.424 1.00 73.38 73 ILE A C 1
ATOM 556 O O . ILE A 1 73 ? 10.438 10.079 -8.023 1.00 73.38 73 ILE A O 1
ATOM 560 N N . THR A 1 74 ? 10.821 12.290 -8.026 1.00 76.94 74 THR A N 1
ATOM 561 C CA . THR A 1 74 ? 9.610 12.642 -7.276 1.00 76.94 74 THR A CA 1
ATOM 562 C C . THR A 1 74 ? 8.413 12.575 -8.219 1.00 76.94 74 THR A C 1
ATOM 564 O O . THR A 1 74 ? 8.294 13.385 -9.136 1.00 76.94 74 THR A O 1
ATOM 567 N N . ILE A 1 75 ? 7.538 11.593 -8.012 1.00 77.81 75 ILE A N 1
ATOM 568 C CA . ILE A 1 75 ? 6.362 11.344 -8.861 1.00 77.81 75 ILE A CA 1
ATOM 569 C C . ILE A 1 75 ? 5.098 12.021 -8.316 1.00 77.81 75 ILE A C 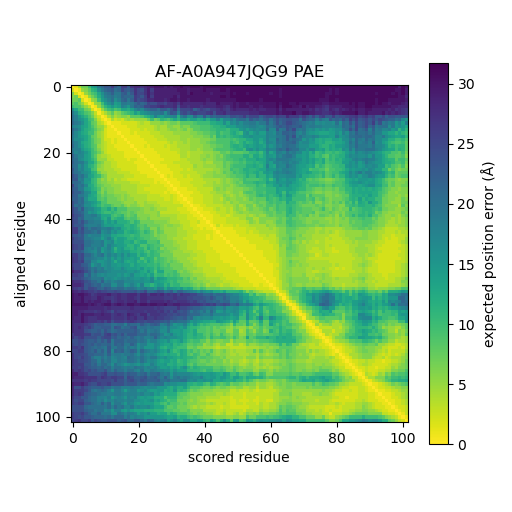1
ATOM 571 O O . ILE A 1 75 ? 4.167 12.298 -9.065 1.00 77.81 75 ILE A O 1
ATOM 575 N N . 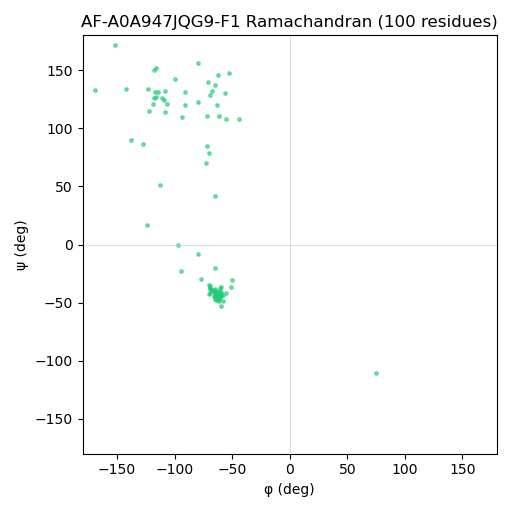SER A 1 76 ? 5.064 12.319 -7.015 1.00 79.00 76 SER A N 1
ATOM 576 C CA . SER A 1 76 ? 4.039 13.159 -6.391 1.00 79.00 76 SER A CA 1
ATOM 577 C C . SER A 1 76 ? 4.608 13.856 -5.155 1.00 79.00 76 SER A C 1
ATOM 579 O O . SER A 1 76 ? 5.696 13.508 -4.698 1.00 79.00 76 SER A O 1
ATOM 581 N N . LYS A 1 77 ? 3.854 14.797 -4.570 1.00 75.00 77 LYS A N 1
ATOM 582 C CA . LYS A 1 77 ? 4.245 15.515 -3.341 1.00 75.00 77 LYS A CA 1
ATOM 583 C C . LYS A 1 77 ? 4.696 14.575 -2.207 1.00 75.00 77 LYS A C 1
ATOM 585 O O . LYS A 1 77 ? 5.567 14.958 -1.437 1.00 75.00 77 LYS A O 1
ATOM 590 N N . ASN A 1 78 ? 4.141 13.360 -2.154 1.00 80.94 78 ASN A N 1
ATOM 591 C CA . ASN A 1 78 ? 4.381 12.383 -1.090 1.00 80.94 78 ASN A CA 1
ATOM 592 C C . ASN A 1 78 ? 4.901 11.033 -1.622 1.00 80.94 78 ASN A C 1
ATOM 594 O O . ASN A 1 78 ? 4.795 10.019 -0.935 1.00 80.94 78 ASN A O 1
ATOM 598 N N . ALA A 1 79 ? 5.400 10.973 -2.861 1.00 80.25 79 ALA A N 1
ATOM 599 C CA . ALA A 1 79 ? 5.897 9.722 -3.424 1.00 80.25 79 ALA A CA 1
ATOM 600 C C . ALA A 1 79 ? 7.144 9.930 -4.279 1.00 80.25 79 ALA A C 1
ATOM 602 O O . ALA A 1 79 ? 7.200 10.799 -5.155 1.00 80.25 79 ALA A O 1
ATOM 603 N N . THR A 1 80 ? 8.126 9.067 -4.053 1.00 83.50 80 THR A N 1
ATOM 604 C CA . THR A 1 80 ? 9.374 8.994 -4.810 1.00 83.50 80 THR A CA 1
ATOM 605 C C . THR A 1 80 ? 9.479 7.645 -5.499 1.00 83.50 80 THR A C 1
ATOM 607 O O . THR A 1 80 ? 8.947 6.640 -5.026 1.00 83.50 80 THR A O 1
ATOM 610 N N . ARG A 1 81 ? 10.164 7.623 -6.637 1.00 83.12 81 ARG A N 1
ATOM 611 C CA . ARG A 1 81 ? 10.361 6.421 -7.437 1.00 83.12 81 ARG A CA 1
ATOM 612 C C . ARG A 1 81 ? 11.845 6.216 -7.738 1.00 83.12 81 ARG A C 1
ATOM 614 O O . ARG A 1 81 ? 12.317 6.732 -8.753 1.00 83.12 81 ARG A O 1
ATOM 621 N N . PRO A 1 82 ? 12.609 5.559 -6.849 1.00 81.19 82 PRO A N 1
ATOM 622 C CA . PRO A 1 82 ? 13.972 5.155 -7.165 1.00 81.19 82 PRO A CA 1
ATOM 623 C C . PRO A 1 82 ? 13.994 4.009 -8.178 1.00 81.19 82 PRO A C 1
ATOM 625 O O . PRO A 1 82 ? 13.198 3.070 -8.111 1.00 81.19 82 PRO A O 1
ATOM 628 N N . GLU A 1 83 ? 14.934 4.092 -9.113 1.00 81.38 83 GLU A N 1
ATOM 629 C CA . GLU A 1 83 ? 15.138 3.120 -10.185 1.00 81.38 83 GLU A CA 1
ATOM 630 C C . GLU A 1 83 ? 16.527 2.495 -9.999 1.00 81.38 83 GLU A C 1
ATOM 632 O O . GLU A 1 83 ? 17.512 3.207 -9.796 1.00 81.38 83 GLU A O 1
ATOM 637 N N . THR A 1 84 ? 16.620 1.165 -10.037 1.00 79.69 84 THR A N 1
ATOM 638 C CA . THR A 1 84 ? 17.906 0.455 -10.010 1.00 79.69 84 THR A CA 1
ATOM 639 C C . THR A 1 84 ? 18.038 -0.440 -11.231 1.00 79.69 84 THR A C 1
ATOM 641 O O . THR A 1 84 ? 17.119 -1.168 -11.603 1.00 79.69 84 THR A O 1
ATOM 644 N N . VAL A 1 85 ? 19.201 -0.378 -11.875 1.00 78.12 85 VAL A N 1
ATOM 645 C CA . VAL A 1 85 ? 19.518 -1.174 -13.062 1.00 78.12 85 VAL A CA 1
ATOM 646 C C . VAL A 1 85 ? 20.693 -2.073 -12.728 1.00 78.12 85 VAL A C 1
ATOM 648 O O . VAL A 1 85 ? 21.729 -1.601 -12.269 1.00 78.12 85 VAL A O 1
ATOM 651 N N . THR A 1 86 ? 20.536 -3.372 -12.949 1.00 81.06 86 THR A N 1
ATOM 652 C CA . THR A 1 86 ? 21.586 -4.372 -12.743 1.00 81.06 86 THR A CA 1
ATOM 653 C C . THR A 1 86 ? 21.890 -5.058 -14.067 1.00 81.06 86 THR A C 1
ATOM 655 O O . THR A 1 86 ? 21.008 -5.655 -14.680 1.00 81.06 86 THR A O 1
ATOM 658 N N . ASN A 1 87 ? 23.142 -4.981 -14.517 1.00 81.44 87 ASN A N 1
ATOM 659 C CA . ASN A 1 87 ? 23.583 -5.662 -15.732 1.00 81.44 87 ASN A CA 1
ATOM 660 C C . ASN A 1 87 ? 23.839 -7.145 -15.430 1.00 81.44 87 ASN A C 1
ATOM 662 O O . ASN A 1 87 ? 24.665 -7.479 -14.583 1.00 81.44 87 ASN A O 1
ATOM 666 N N . LEU A 1 88 ? 23.157 -8.029 -16.152 1.00 84.00 88 LEU A N 1
ATOM 667 C CA . LEU A 1 88 ? 23.278 -9.487 -16.077 1.00 84.00 88 LEU A CA 1
ATOM 668 C C . LEU A 1 88 ? 23.886 -10.018 -17.388 1.00 84.00 88 LEU A C 1
ATOM 670 O O . LEU A 1 88 ? 23.333 -10.892 -18.054 1.00 84.00 88 LEU A O 1
ATOM 674 N N . GLY A 1 89 ? 25.015 -9.437 -17.802 1.00 79.81 89 GLY A N 1
ATOM 675 C CA . GLY A 1 89 ? 25.665 -9.753 -19.076 1.00 79.81 89 GLY A CA 1
ATOM 676 C C . GLY A 1 89 ? 24.922 -9.142 -20.266 1.00 79.81 89 GLY A C 1
ATOM 677 O O . GLY A 1 89 ? 24.930 -7.926 -20.430 1.00 79.81 89 GLY A O 1
ATOM 678 N N . ALA A 1 90 ? 24.287 -9.976 -21.097 1.00 80.44 90 ALA A N 1
ATOM 679 C CA . ALA A 1 90 ? 23.527 -9.532 -22.274 1.00 80.44 90 ALA A CA 1
ATOM 680 C C . ALA A 1 90 ? 22.118 -8.997 -21.940 1.00 80.44 90 ALA A C 1
ATOM 682 O O . ALA A 1 90 ? 21.434 -8.476 -22.818 1.00 80.44 90 ALA A O 1
ATOM 683 N N . MET A 1 91 ? 21.673 -9.142 -20.688 1.00 78.31 91 MET A N 1
ATOM 684 C CA . MET A 1 91 ? 20.378 -8.664 -20.200 1.00 78.31 91 MET A CA 1
ATOM 685 C C . MET A 1 91 ? 20.566 -7.589 -19.130 1.00 78.31 91 MET A C 1
ATOM 687 O O . MET A 1 91 ? 21.544 -7.604 -18.385 1.00 78.31 91 MET A O 1
ATOM 691 N N . GLN A 1 92 ? 19.598 -6.682 -19.018 1.00 79.75 92 GLN A N 1
ATOM 692 C CA . GLN A 1 92 ? 19.532 -5.695 -17.942 1.00 79.75 92 GLN A CA 1
ATOM 693 C C . GLN A 1 92 ? 18.278 -5.944 -17.109 1.00 79.75 92 GLN A C 1
ATOM 695 O O . GLN A 1 92 ? 17.174 -6.021 -17.645 1.00 79.75 92 GLN A O 1
ATOM 700 N N . LEU A 1 93 ? 18.449 -6.073 -15.797 1.00 83.00 93 LEU A N 1
ATOM 701 C CA . LEU A 1 93 ? 17.352 -6.105 -14.842 1.00 83.00 93 LEU A CA 1
ATOM 702 C C . LEU A 1 93 ? 17.072 -4.681 -14.374 1.00 83.00 93 LEU A C 1
ATOM 704 O O . LEU A 1 93 ? 17.936 -4.044 -13.775 1.00 83.00 93 LEU A O 1
ATOM 708 N N . VAL A 1 94 ? 15.856 -4.206 -14.615 1.00 82.69 94 VAL A N 1
ATOM 709 C CA . VAL A 1 94 ? 15.380 -2.905 -14.148 1.00 82.69 94 VAL A CA 1
ATOM 710 C C . VAL A 1 94 ? 14.403 -3.137 -13.006 1.00 82.69 94 VAL A C 1
ATOM 712 O O . VAL A 1 94 ? 13.383 -3.799 -13.179 1.00 82.69 94 VAL A O 1
ATOM 715 N N . THR A 1 95 ? 14.708 -2.578 -11.840 1.00 84.88 95 THR A N 1
ATOM 716 C CA . THR A 1 95 ? 13.812 -2.572 -10.682 1.00 84.88 95 THR A CA 1
ATOM 717 C C . THR A 1 95 ? 13.305 -1.156 -10.463 1.00 84.88 95 THR A C 1
ATOM 719 O O . THR A 1 95 ? 14.088 -0.218 -10.312 1.00 84.88 95 THR A O 1
ATOM 722 N N . VAL A 1 96 ? 11.984 -1.004 -10.441 1.00 85.44 96 VAL A N 1
ATOM 723 C CA . VAL A 1 96 ? 11.319 0.265 -10.145 1.00 85.44 96 VAL A CA 1
ATOM 724 C C . VAL A 1 96 ? 10.685 0.149 -8.769 1.00 85.44 96 VAL A C 1
ATOM 726 O O . VAL A 1 96 ? 9.758 -0.635 -8.573 1.00 85.44 96 VAL A O 1
ATOM 729 N N . ASN A 1 97 ? 11.182 0.935 -7.822 1.00 85.25 97 ASN A N 1
ATOM 730 C CA . ASN A 1 97 ? 10.639 1.008 -6.472 1.00 85.25 97 ASN A CA 1
ATOM 731 C C . ASN A 1 97 ? 9.750 2.247 -6.362 1.00 85.25 97 ASN A C 1
ATOM 733 O O . ASN A 1 97 ? 10.081 3.287 -6.922 1.00 85.25 97 ASN A O 1
ATOM 737 N N . VAL A 1 98 ? 8.638 2.158 -5.634 1.00 85.50 98 VAL A N 1
ATOM 738 C CA . VAL A 1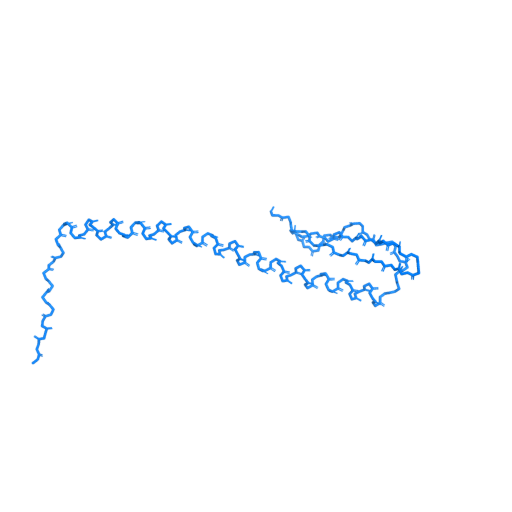 98 ? 7.780 3.310 -5.325 1.00 85.50 98 VAL A CA 1
ATOM 739 C C . VAL A 1 98 ? 7.684 3.439 -3.814 1.00 85.50 98 VAL A C 1
ATOM 741 O O . VAL A 1 98 ? 7.126 2.571 -3.145 1.00 85.50 98 VAL A O 1
ATOM 744 N N . ASN A 1 99 ? 8.216 4.540 -3.295 1.00 85.88 99 ASN A N 1
ATOM 745 C CA . ASN A 1 99 ? 8.274 4.832 -1.874 1.00 85.88 99 ASN A CA 1
ATOM 746 C C . ASN A 1 99 ? 7.343 5.999 -1.559 1.00 85.88 99 ASN A C 1
ATOM 748 O O . ASN A 1 99 ? 7.469 7.077 -2.144 1.00 85.88 99 ASN A O 1
ATOM 752 N N . TRP A 1 100 ? 6.443 5.789 -0.609 1.00 83.25 100 TRP A N 1
ATOM 753 C CA . TRP A 1 100 ? 5.590 6.837 -0.066 1.00 83.25 100 TRP A CA 1
ATOM 754 C C . TRP A 1 100 ? 6.280 7.476 1.138 1.00 83.25 100 TRP A C 1
ATOM 756 O O . TRP A 1 100 ? 6.784 6.768 2.008 1.00 83.25 100 TRP A O 1
ATOM 766 N N . THR A 1 101 ? 6.330 8.803 1.172 1.00 74.38 101 THR A N 1
ATOM 767 C CA . THR A 1 101 ? 6.704 9.565 2.368 1.00 74.38 101 THR A CA 1
ATOM 768 C C . THR A 1 101 ? 5.413 9.919 3.093 1.00 74.38 101 THR A C 1
ATOM 770 O O . THR A 1 101 ? 4.614 10.692 2.556 1.00 74.38 101 THR A O 1
ATOM 773 N N . GLU A 1 102 ? 5.189 9.292 4.248 1.00 62.00 102 GLU A N 1
ATOM 774 C CA . GLU A 1 102 ? 4.067 9.599 5.149 1.00 62.00 102 GLU A CA 1
ATOM 775 C C . GLU A 1 102 ? 4.172 11.011 5.737 1.00 62.00 102 GLU A C 1
ATOM 777 O O . GLU A 1 102 ? 5.300 11.427 6.094 1.00 62.00 102 GLU A O 1
#

Nearest PDB structures (foldseek):
  8i9p-assembly1_LT  TM=4.709E-01  e=6.179E-01  Thermochaetoides thermophila DSM 1495
  6c9g-assembly1_B  TM=6.389E-01  e=2.108E+00  Homo sapiens
  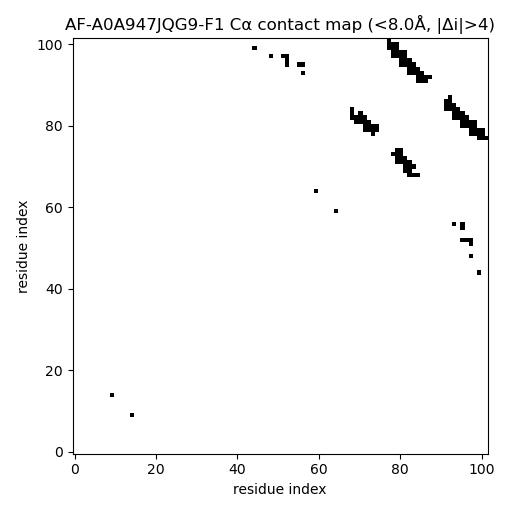3tdh-assembly1_B  TM=5.180E-01  e=1.290E+00  Saccharomyces cerevisiae S288C
  8fru-assembly1_T  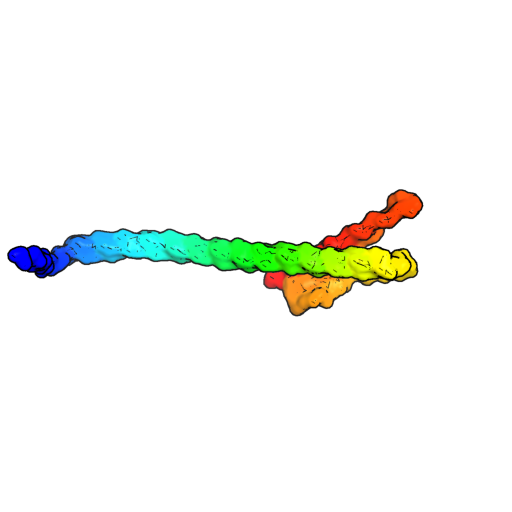TM=5.653E-01  e=1.649E+00  Giardia duodenalis assemblage A
  6c9f-assembly1_B  TM=6.374E-01  e=3.894E+00  Homo sapiens

Radius of gyration: 28.18 Å; Cα contacts (8 Å, |Δi|>4): 67; chains: 1; bounding box: 82×25×62 Å

Solvent-accessible surface area (backbone atoms only — not comparable to full-atom values): 6146 Å² total; per-residue (Å²): 144,78,87,70,79,79,76,70,75,80,51,74,67,56,51,51,52,51,51,54,53,49,53,56,51,49,55,54,50,53,57,52,50,55,55,50,52,52,51,52,52,52,51,52,52,51,55,51,38,50,51,55,38,50,55,48,51,49,51,52,67,75,41,78,86,81,62,88,73,64,70,58,46,77,80,46,102,46,29,38,34,38,48,47,77,45,79,64,81,96,43,74,48,76,47,67,46,69,46,74,60,131

Sequence (102 aa):
MKKLLNCKGLSLIEVIISAMILTILLAGLFAVYKNSRDVVAMGFHKSMAVFWAQARLEEIRAGCLTQNLPSAITISKNATRPETVTNLGAMQLVTVNVNWTE

Secondary structure (DSSP, 8-state):
-------PPPPHHHHHHHHHHHHHHHHHHHHHHHHHHHHHHHHHHHHHHHHHHHHHHHHHHHS-S-S---S-EEEETTEEE-EEEEEETTEEEEEE--EE--